Protein AF-A0A951IKP2-F1 (afdb_monomer_lite)

Radius of gyration: 21.14 Å; chains: 1; bounding box: 31×71×37 Å

Structure (mmCIF, N/CA/C/O backbone):
data_AF-A0A951IKP2-F1
#
_entry.id   AF-A0A951IKP2-F1
#
loop_
_atom_site.group_PDB
_atom_site.id
_atom_site.type_symbol
_atom_site.label_atom_id
_atom_site.label_alt_id
_atom_site.label_comp_id
_atom_site.label_asym_id
_atom_site.label_entity_id
_atom_site.label_seq_id
_atom_site.pdbx_PDB_ins_code
_atom_site.Cartn_x
_atom_site.Cartn_y
_atom_site.Cartn_z
_atom_site.occupancy
_atom_site.B_iso_or_equiv
_atom_site.auth_seq_id
_atom_site.auth_comp_id
_atom_site.auth_asym_id
_atom_site.auth_atom_id
_atom_site.pdbx_PDB_model_num
ATOM 1 N N . MET A 1 1 ? 14.558 -21.966 4.554 1.00 49.84 1 MET A N 1
ATOM 2 C CA . MET A 1 1 ? 13.953 -20.619 4.402 1.00 49.84 1 MET A CA 1
ATOM 3 C C . MET A 1 1 ? 13.016 -20.463 3.189 1.00 49.84 1 MET A C 1
ATOM 5 O O . MET A 1 1 ? 12.334 -19.456 3.159 1.00 49.84 1 MET A O 1
ATOM 9 N N . ARG A 1 2 ? 12.905 -21.417 2.239 1.00 56.34 2 ARG A N 1
ATOM 10 C CA . ARG A 1 2 ? 12.098 -21.257 0.999 1.00 56.34 2 ARG A CA 1
ATOM 11 C C . ARG A 1 2 ? 10.581 -21.480 1.140 1.00 56.34 2 ARG A C 1
ATOM 13 O O . ARG A 1 2 ? 9.827 -21.021 0.296 1.00 56.34 2 ARG A O 1
ATOM 20 N N . GLU A 1 3 ? 10.129 -22.159 2.190 1.00 61.03 3 GLU A N 1
ATOM 21 C CA . GLU A 1 3 ? 8.713 -22.540 2.346 1.00 61.03 3 GLU A CA 1
ATOM 22 C C . GLU A 1 3 ? 7.814 -21.371 2.787 1.00 61.03 3 GLU A C 1
ATOM 24 O O . GLU A 1 3 ? 6.691 -21.230 2.309 1.00 61.03 3 GLU A O 1
ATOM 29 N N . LYS A 1 4 ? 8.340 -20.463 3.624 1.00 68.25 4 LYS A N 1
ATOM 30 C CA . LYS A 1 4 ? 7.606 -19.264 4.068 1.00 68.25 4 LYS A CA 1
ATOM 31 C C . LYS A 1 4 ? 7.282 -18.312 2.918 1.00 68.25 4 LYS A C 1
ATOM 33 O O . LYS A 1 4 ? 6.189 -17.759 2.888 1.00 68.25 4 LYS A O 1
ATOM 38 N N . ASP A 1 5 ? 8.207 -18.151 1.975 1.00 72.12 5 ASP A N 1
ATOM 39 C CA . ASP A 1 5 ? 8.013 -17.244 0.843 1.00 72.12 5 ASP A CA 1
ATOM 40 C C . ASP A 1 5 ? 6.942 -17.783 -0.124 1.00 72.12 5 ASP A C 1
ATOM 42 O O . ASP A 1 5 ? 6.138 -17.010 -0.637 1.00 72.12 5 ASP A O 1
ATOM 46 N N . GLY A 1 6 ? 6.863 -19.107 -0.314 1.00 78.12 6 GLY A N 1
ATOM 47 C CA . GLY A 1 6 ? 5.829 -19.740 -1.144 1.00 78.12 6 GLY A CA 1
ATOM 48 C C . GLY A 1 6 ? 4.412 -19.598 -0.575 1.00 78.12 6 GLY A C 1
ATOM 49 O O . GLY A 1 6 ? 3.471 -19.317 -1.325 1.00 78.12 6 GLY A O 1
ATOM 50 N N . ASN A 1 7 ? 4.257 -19.723 0.749 1.00 89.12 7 ASN A N 1
ATOM 51 C CA . ASN A 1 7 ? 2.967 -19.471 1.396 1.00 89.12 7 ASN A CA 1
ATOM 52 C C . ASN A 1 7 ? 2.569 -17.989 1.283 1.00 89.12 7 ASN A C 1
ATOM 54 O O . ASN A 1 7 ? 1.460 -17.668 0.865 1.00 89.12 7 ASN A O 1
ATOM 58 N N . LEU A 1 8 ? 3.517 -17.079 1.527 1.00 92.06 8 LEU A N 1
ATOM 59 C CA . LEU A 1 8 ? 3.273 -15.638 1.450 1.00 92.06 8 LEU A CA 1
ATOM 60 C C . LEU A 1 8 ? 2.841 -15.173 0.049 1.00 92.06 8 LEU A C 1
ATOM 62 O O . LEU A 1 8 ? 1.943 -14.344 -0.088 1.00 92.06 8 LEU A O 1
ATOM 66 N N . VAL A 1 9 ? 3.452 -15.720 -1.007 1.00 94.06 9 VAL A N 1
ATOM 67 C CA . VAL A 1 9 ? 3.049 -15.463 -2.402 1.00 94.06 9 VAL A CA 1
ATOM 68 C C . VAL A 1 9 ? 1.593 -15.874 -2.635 1.00 94.06 9 VAL A C 1
ATOM 70 O O . VAL A 1 9 ? 0.837 -15.147 -3.281 1.00 94.06 9 VAL A O 1
ATOM 73 N N . SER A 1 10 ? 1.194 -17.030 -2.105 1.00 94.19 10 SER A N 1
ATOM 74 C CA . SER A 1 10 ? -0.163 -17.559 -2.258 1.00 94.19 10 SER A CA 1
ATOM 75 C C . SER A 1 10 ? -1.187 -16.700 -1.512 1.00 94.19 10 SER A C 1
ATOM 77 O O . SER A 1 10 ? -2.224 -16.354 -2.078 1.00 94.19 10 SER A O 1
ATOM 79 N N . GLU A 1 11 ? -0.862 -16.276 -0.289 1.00 95.88 11 GLU A N 1
ATOM 80 C CA . GLU A 1 11 ? -1.695 -15.385 0.528 1.00 95.88 11 GLU A CA 1
ATOM 81 C C . GLU A 1 11 ? -1.867 -13.999 -0.116 1.00 95.88 11 GLU A C 1
ATOM 83 O O . GLU A 1 11 ? -2.978 -13.473 -0.165 1.00 95.88 11 GLU A O 1
ATOM 88 N N . LEU A 1 12 ? -0.803 -13.423 -0.688 1.00 95.81 12 LEU A N 1
ATOM 89 C CA . LEU A 1 12 ? -0.873 -12.148 -1.414 1.00 95.81 12 LEU A CA 1
ATOM 90 C C . LEU A 1 12 ? -1.775 -12.225 -2.651 1.00 95.81 12 LEU A C 1
ATOM 92 O O . LEU A 1 12 ? -2.543 -11.300 -2.924 1.00 95.81 12 LEU A O 1
ATOM 96 N N . ARG A 1 13 ? -1.699 -13.331 -3.395 1.00 96.19 13 ARG A N 1
ATOM 97 C CA . ARG A 1 13 ? -2.550 -13.566 -4.568 1.00 96.19 13 ARG A CA 1
ATOM 98 C C . ARG A 1 13 ? -4.007 -13.784 -4.179 1.00 96.19 13 ARG A C 1
ATOM 100 O O . ARG A 1 13 ? -4.890 -13.278 -4.863 1.00 96.19 13 ARG A O 1
ATOM 107 N N . ALA A 1 14 ? -4.266 -14.509 -3.091 1.00 96.56 14 ALA A N 1
ATOM 108 C CA . ALA A 1 14 ? -5.614 -14.654 -2.545 1.00 96.56 14 ALA A CA 1
ATOM 109 C C . ALA A 1 14 ? -6.184 -13.286 -2.145 1.00 96.56 14 ALA A C 1
ATOM 111 O O . ALA A 1 14 ? -7.228 -12.891 -2.652 1.00 96.56 14 ALA A O 1
ATOM 112 N N . LEU 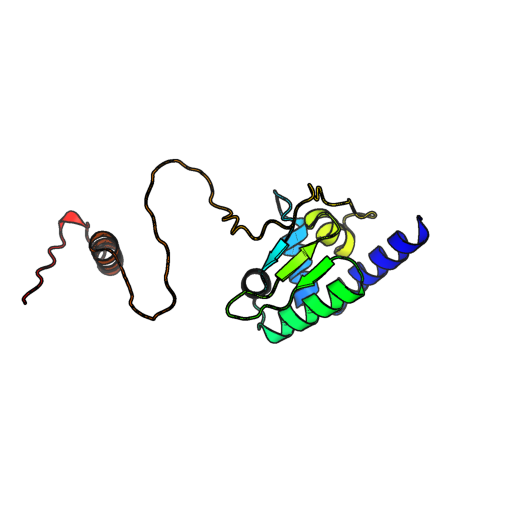A 1 15 ? -5.420 -12.498 -1.383 1.00 96.44 15 LEU A N 1
ATOM 113 C CA . LEU A 1 15 ? -5.822 -11.156 -0.970 1.00 96.44 15 LEU A CA 1
ATOM 114 C C . LEU A 1 15 ? -6.123 -10.235 -2.164 1.00 96.44 15 LEU A C 1
ATOM 116 O O . LEU A 1 15 ? -7.084 -9.476 -2.123 1.00 96.44 15 LEU A O 1
ATOM 120 N N . SER A 1 16 ? -5.348 -10.322 -3.250 1.00 96.19 16 SER A N 1
ATOM 121 C CA . SER A 1 16 ? -5.619 -9.549 -4.469 1.00 96.19 16 SER A CA 1
ATOM 122 C C . SER A 1 16 ? -6.903 -9.960 -5.200 1.00 96.19 16 SER A C 1
ATOM 124 O O . SER A 1 16 ? -7.389 -9.181 -6.020 1.00 96.19 16 SER A O 1
ATOM 126 N N . ARG A 1 17 ? -7.409 -11.180 -4.997 1.00 96.38 17 ARG A N 1
ATOM 127 C CA . ARG A 1 17 ? -8.666 -11.649 -5.602 1.00 96.38 17 ARG A CA 1
ATOM 128 C C . ARG A 1 17 ? -9.870 -11.315 -4.730 1.00 96.38 17 ARG A C 1
ATOM 130 O O . ARG A 1 17 ? -10.913 -10.970 -5.271 1.00 96.38 17 ARG A O 1
ATOM 137 N N . ASP A 1 18 ? -9.696 -11.398 -3.415 1.00 96.12 18 ASP A N 1
ATOM 138 C CA . ASP A 1 18 ? -10.796 -11.321 -2.453 1.00 96.12 18 ASP A CA 1
ATOM 139 C C . ASP A 1 18 ? -11.063 -9.886 -1.956 1.00 96.12 18 ASP A C 1
ATOM 141 O O . ASP A 1 18 ? -12.150 -9.600 -1.454 1.00 96.12 18 ASP A O 1
ATOM 145 N N . ASP A 1 19 ? -10.096 -8.969 -2.095 1.00 96.38 19 ASP A N 1
ATOM 146 C CA . ASP A 1 19 ? -10.201 -7.576 -1.645 1.00 96.38 19 ASP A CA 1
ATOM 147 C C . ASP A 1 19 ? -9.846 -6.587 -2.773 1.00 96.38 19 ASP A C 1
ATOM 149 O O . ASP A 1 19 ? -8.702 -6.482 -3.229 1.00 96.38 19 ASP A O 1
ATOM 153 N N . ASP A 1 20 ? -10.839 -5.805 -3.208 1.00 95.50 20 ASP A N 1
ATOM 154 C CA . ASP A 1 20 ? -10.683 -4.803 -4.267 1.00 95.50 20 ASP A CA 1
ATOM 155 C C . ASP A 1 20 ? -9.734 -3.655 -3.901 1.00 95.50 20 ASP A C 1
ATOM 157 O O . ASP A 1 20 ? -9.068 -3.097 -4.781 1.00 95.50 20 ASP A O 1
ATOM 161 N N . VAL A 1 21 ? -9.658 -3.278 -2.622 1.00 96.62 21 VAL A N 1
ATOM 162 C CA . VAL A 1 21 ? -8.728 -2.246 -2.143 1.00 96.62 21 VAL A CA 1
ATOM 163 C C . VAL A 1 21 ? -7.307 -2.791 -2.205 1.00 96.62 21 VAL A C 1
ATOM 165 O O . VAL A 1 21 ? -6.399 -2.089 -2.655 1.00 96.62 21 VAL A O 1
ATOM 168 N N . ALA A 1 22 ? -7.110 -4.051 -1.811 1.00 96.88 22 ALA A N 1
ATOM 169 C CA . ALA A 1 22 ? -5.821 -4.718 -1.924 1.00 96.88 22 ALA A CA 1
ATOM 170 C C . ALA A 1 22 ? -5.376 -4.823 -3.385 1.00 96.88 22 ALA A C 1
ATOM 172 O O . ALA A 1 22 ? -4.263 -4.412 -3.716 1.00 96.88 22 ALA A O 1
ATOM 173 N N . ARG A 1 23 ? -6.265 -5.275 -4.275 1.00 97.31 23 ARG A N 1
ATOM 174 C CA . ARG A 1 23 ? -6.005 -5.356 -5.717 1.00 97.31 23 ARG A CA 1
ATOM 175 C C . ARG A 1 23 ? -5.558 -4.016 -6.300 1.00 97.31 23 ARG A C 1
ATOM 177 O O . ARG A 1 23 ? -4.550 -3.955 -7.000 1.00 97.31 23 ARG A O 1
ATOM 184 N N . GLN A 1 24 ? -6.269 -2.932 -5.986 1.00 97.50 24 GLN A N 1
ATOM 185 C CA . GLN A 1 24 ? -5.916 -1.583 -6.446 1.00 97.50 24 GLN A CA 1
ATOM 186 C C . GLN A 1 24 ? -4.572 -1.110 -5.888 1.00 97.50 24 GLN A C 1
ATOM 188 O O . GLN A 1 24 ? -3.769 -0.529 -6.622 1.00 97.50 24 GLN A O 1
ATOM 193 N N . LEU A 1 25 ? -4.299 -1.384 -4.610 1.00 96.75 25 LEU A N 1
ATOM 194 C CA . LEU A 1 25 ? -3.010 -1.073 -4.005 1.00 96.75 25 LEU A CA 1
ATOM 195 C C . LEU A 1 25 ? -1.876 -1.819 -4.717 1.00 96.75 25 LEU A C 1
ATOM 197 O O . LEU A 1 25 ? -0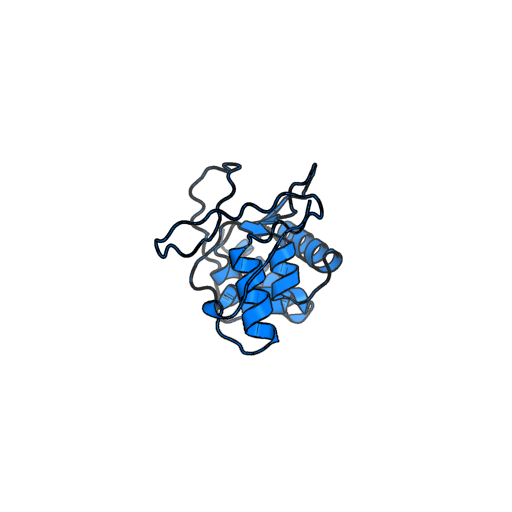.837 -1.218 -4.988 1.00 96.75 25 LEU A O 1
ATOM 201 N N . PHE A 1 26 ? -2.067 -3.102 -5.028 1.00 97.25 26 PHE A N 1
ATOM 202 C CA . PHE A 1 26 ? -1.072 -3.926 -5.711 1.00 97.25 26 PHE A CA 1
ATOM 203 C C . PHE A 1 26 ? -0.852 -3.501 -7.161 1.00 97.25 26 PHE A C 1
ATOM 205 O O . PHE A 1 26 ? 0.297 -3.435 -7.592 1.00 97.25 26 PHE A O 1
ATOM 212 N N . GLU A 1 27 ? -1.909 -3.125 -7.883 1.00 96.81 27 GLU A N 1
ATOM 213 C CA . GLU A 1 27 ? -1.805 -2.555 -9.232 1.00 96.81 27 GLU A CA 1
ATOM 214 C C . GLU A 1 27 ? -1.008 -1.251 -9.219 1.00 96.81 27 GLU A C 1
ATOM 216 O O . GLU A 1 27 ? -0.055 -1.074 -9.981 1.00 96.81 27 GLU A O 1
ATOM 221 N N . TRP A 1 28 ? -1.329 -0.350 -8.290 1.00 95.88 28 TRP A N 1
ATOM 222 C CA . TRP A 1 28 ? -0.559 0.873 -8.109 1.00 95.88 28 TRP A CA 1
ATOM 223 C C . TRP A 1 28 ? 0.904 0.579 -7.748 1.00 95.88 28 TRP A C 1
ATOM 225 O O . TRP A 1 28 ? 1.811 1.201 -8.301 1.00 95.88 28 TRP A O 1
ATOM 235 N N . ALA A 1 29 ? 1.146 -0.370 -6.843 1.00 95.19 29 ALA A N 1
ATOM 236 C CA . ALA A 1 29 ? 2.479 -0.731 -6.378 1.00 95.19 29 ALA A CA 1
ATOM 237 C C . ALA A 1 29 ? 3.345 -1.346 -7.490 1.00 95.19 29 ALA A C 1
ATOM 239 O O . ALA A 1 29 ? 4.501 -0.953 -7.643 1.00 95.19 29 ALA A O 1
ATOM 240 N N . ALA A 1 30 ? 2.786 -2.252 -8.298 1.00 95.56 30 ALA A N 1
ATOM 241 C CA . ALA A 1 30 ? 3.490 -2.947 -9.377 1.00 95.56 30 ALA A CA 1
ATOM 242 C C . ALA A 1 30 ? 4.027 -1.993 -10.455 1.00 95.56 30 ALA A C 1
ATOM 244 O O . ALA A 1 30 ? 5.076 -2.251 -11.049 1.00 95.56 30 ALA A O 1
ATOM 245 N N . ASN A 1 31 ? 3.324 -0.880 -10.675 1.00 92.94 31 ASN A N 1
ATOM 246 C CA . ASN A 1 31 ? 3.656 0.119 -11.689 1.00 92.94 31 ASN A CA 1
ATOM 247 C C . AS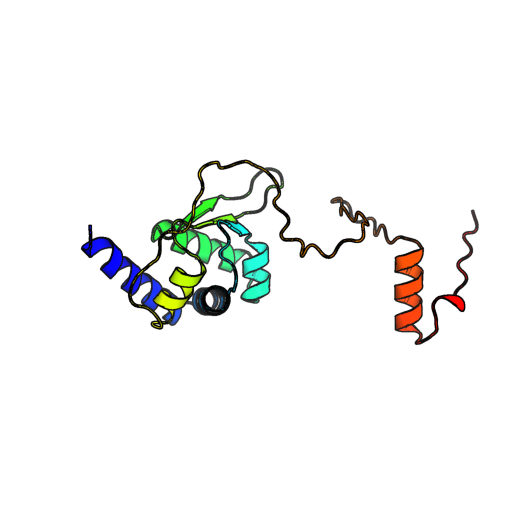N A 1 31 ? 4.588 1.230 -11.168 1.00 92.94 31 ASN A C 1
ATOM 249 O O . ASN A 1 31 ? 4.885 2.182 -11.888 1.00 92.94 31 ASN A O 1
ATOM 253 N N . ARG A 1 32 ? 5.071 1.140 -9.922 1.00 88.56 32 ARG A N 1
ATOM 254 C CA . ARG A 1 32 ? 5.990 2.142 -9.370 1.00 88.56 32 ARG A CA 1
ATOM 255 C C . ARG A 1 32 ? 7.362 2.077 -10.039 1.00 88.56 32 ARG A C 1
ATOM 257 O O . ARG A 1 32 ? 7.974 1.015 -10.168 1.00 88.56 32 ARG A O 1
ATOM 264 N N . GLU A 1 33 ? 7.890 3.251 -10.368 1.00 83.19 33 GLU A N 1
ATOM 265 C CA . GLU A 1 33 ? 9.280 3.407 -10.801 1.00 83.19 33 GLU A CA 1
ATOM 266 C C . GLU A 1 33 ? 10.251 3.281 -9.616 1.00 83.19 33 GLU A C 1
ATOM 268 O O . GLU A 1 33 ? 11.287 2.630 -9.720 1.00 83.19 33 GLU A O 1
ATOM 273 N N . ARG A 1 34 ? 9.883 3.856 -8.460 1.00 82.25 34 ARG A N 1
ATOM 274 C CA . ARG A 1 34 ? 10.704 3.875 -7.241 1.00 82.25 34 ARG A CA 1
ATOM 275 C C . ARG A 1 34 ? 10.031 3.163 -6.079 1.00 82.25 34 ARG A C 1
ATOM 277 O O . ARG A 1 34 ? 8.864 3.425 -5.758 1.00 82.25 34 ARG A O 1
ATOM 284 N N . ASP A 1 35 ? 10.804 2.343 -5.380 1.00 84.31 35 ASP A N 1
ATOM 285 C CA . ASP A 1 35 ? 10.367 1.707 -4.143 1.00 84.31 35 ASP A CA 1
ATOM 286 C C . ASP A 1 35 ? 10.405 2.676 -2.964 1.00 84.31 35 ASP A C 1
ATOM 288 O O . ASP A 1 35 ? 11.414 3.322 -2.687 1.00 84.31 35 ASP A O 1
ATOM 292 N N . GLY A 1 36 ? 9.281 2.759 -2.254 1.00 84.56 36 GLY A N 1
ATOM 293 C CA . GLY A 1 36 ? 9.187 3.483 -0.993 1.00 84.56 36 GLY A CA 1
ATOM 294 C C . GLY A 1 36 ? 9.297 2.516 0.178 1.00 84.56 36 GLY A C 1
ATOM 295 O O . GLY A 1 36 ? 8.593 1.512 0.210 1.00 84.56 36 GLY A O 1
ATOM 296 N N . ALA A 1 37 ? 10.118 2.842 1.178 1.00 89.38 37 ALA A N 1
ATOM 297 C CA . ALA A 1 37 ? 10.237 2.035 2.398 1.00 89.38 37 ALA A CA 1
ATOM 298 C C . ALA A 1 37 ? 8.985 2.106 3.295 1.00 89.38 37 ALA A C 1
ATOM 300 O O . ALA A 1 37 ? 8.767 1.245 4.144 1.00 89.38 37 ALA A O 1
ATOM 301 N N . LYS A 1 38 ? 8.155 3.141 3.124 1.00 93.50 38 LYS A N 1
ATOM 302 C CA . LYS A 1 38 ? 6.924 3.355 3.891 1.00 93.50 38 LYS A CA 1
ATOM 303 C C . LYS A 1 38 ? 5.796 3.859 2.997 1.00 93.50 38 LYS A C 1
ATOM 305 O O . LYS A 1 38 ? 6.036 4.511 1.982 1.00 93.50 38 LYS A O 1
ATOM 310 N N . THR A 1 39 ? 4.553 3.601 3.382 1.00 94.25 39 THR A N 1
ATOM 311 C CA . THR A 1 39 ? 3.365 4.161 2.726 1.00 94.25 39 THR 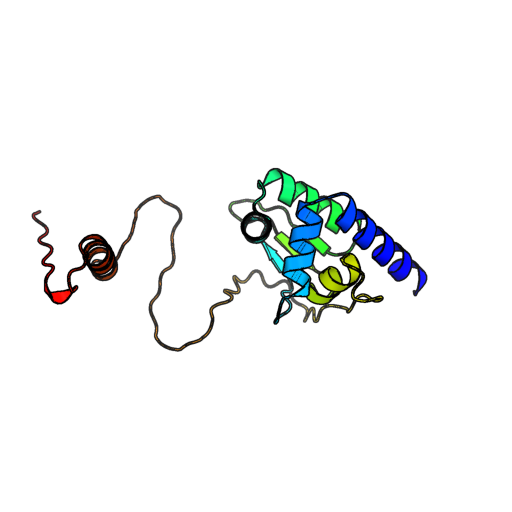A CA 1
ATOM 312 C C . THR A 1 39 ? 2.381 4.659 3.770 1.00 94.25 39 THR A C 1
ATOM 314 O O . THR A 1 39 ? 2.045 3.962 4.724 1.00 94.25 39 THR A O 1
ATOM 317 N N . LEU A 1 40 ? 1.950 5.907 3.606 1.00 95.19 40 LEU A N 1
ATOM 318 C CA . LEU A 1 40 ? 1.022 6.569 4.516 1.00 95.19 40 LEU A CA 1
ATOM 319 C C . LEU A 1 40 ? -0.417 6.211 4.153 1.00 95.19 40 LEU A C 1
ATOM 321 O O . LEU A 1 40 ? -0.748 6.067 2.977 1.00 95.19 40 LEU A O 1
ATOM 325 N N . ILE A 1 41 ? -1.284 6.125 5.158 1.00 94.56 41 ILE A N 1
ATOM 326 C CA . ILE A 1 41 ? -2.655 5.652 4.961 1.00 94.56 41 ILE A CA 1
ATOM 327 C C . ILE A 1 41 ? -3.462 6.518 3.988 1.00 94.56 41 ILE A C 1
ATOM 329 O O . ILE A 1 41 ? -4.176 5.995 3.144 1.00 94.56 41 ILE A O 1
ATOM 333 N N . TYR A 1 42 ? -3.287 7.842 4.025 1.00 93.38 42 TYR A N 1
ATOM 334 C CA . TYR A 1 42 ? -3.987 8.747 3.107 1.00 93.38 42 TYR A CA 1
ATOM 335 C C . TYR A 1 42 ? -3.581 8.520 1.6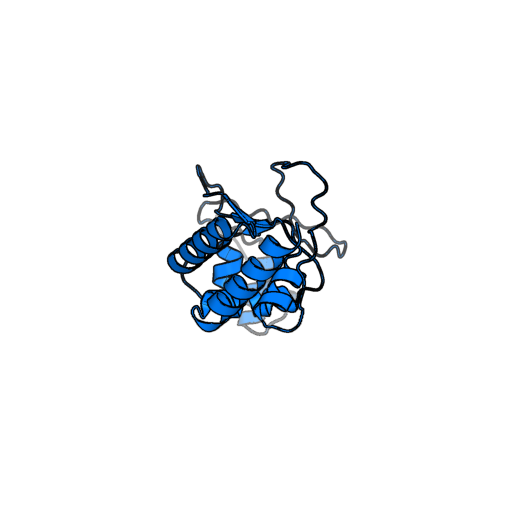48 1.00 93.38 42 TYR A C 1
ATOM 337 O O . TYR A 1 42 ? -4.388 8.741 0.750 1.00 93.38 42 TYR A O 1
ATOM 345 N N . LYS A 1 43 ? -2.341 8.070 1.401 1.00 94.06 43 LYS A N 1
ATOM 346 C CA . LYS A 1 43 ? -1.889 7.743 0.049 1.00 94.06 43 LYS A CA 1
ATOM 347 C C . LYS A 1 43 ? -2.658 6.533 -0.464 1.00 94.06 43 LYS A C 1
ATOM 349 O O . LYS A 1 43 ? -3.088 6.567 -1.607 1.00 94.06 43 LYS A O 1
ATOM 354 N N . VAL A 1 44 ? -2.884 5.530 0.389 1.00 94.44 44 VAL A N 1
ATOM 355 C CA . VAL A 1 44 ? -3.710 4.356 0.068 1.00 94.44 44 VAL A CA 1
ATOM 356 C C . VAL A 1 44 ? -5.150 4.761 -0.209 1.00 94.44 44 VAL A C 1
ATOM 358 O O . VAL A 1 44 ? -5.676 4.376 -1.247 1.00 94.44 44 VAL A O 1
ATOM 361 N N . CYS A 1 45 ? -5.751 5.600 0.640 1.00 94.81 45 CYS A N 1
ATOM 362 C CA . CYS A 1 45 ? -7.099 6.117 0.396 1.00 94.81 45 CYS A CA 1
ATOM 363 C C . CYS A 1 45 ? -7.198 6.829 -0.960 1.00 94.81 45 CYS A C 1
ATOM 365 O O . CYS A 1 45 ? -8.151 6.616 -1.700 1.00 94.81 45 CYS A O 1
ATOM 367 N N . ALA A 1 46 ? -6.196 7.646 -1.304 1.00 94.06 46 ALA A N 1
ATOM 368 C CA . ALA A 1 46 ? -6.166 8.374 -2.567 1.00 94.06 46 ALA A CA 1
ATOM 369 C C . ALA A 1 46 ? -5.998 7.446 -3.781 1.00 94.06 46 ALA A C 1
ATOM 371 O O . ALA A 1 46 ? -6.702 7.618 -4.773 1.00 94.06 46 ALA A O 1
ATOM 372 N N . VAL A 1 47 ? -5.087 6.465 -3.720 1.00 94.31 47 VAL A N 1
ATOM 373 C CA . VAL A 1 47 ? -4.813 5.582 -4.869 1.00 94.31 47 VAL A CA 1
ATOM 374 C C . VAL A 1 47 ? -5.880 4.506 -5.064 1.00 94.31 47 VAL A C 1
ATOM 376 O O . VAL A 1 47 ? -6.202 4.192 -6.202 1.00 94.31 47 VAL A O 1
ATOM 379 N N . CYS A 1 48 ? -6.465 3.994 -3.979 1.00 94.31 48 CYS A N 1
ATOM 380 C CA . CYS A 1 48 ? -7.482 2.936 -4.017 1.00 94.31 48 CYS A CA 1
ATOM 381 C C . CYS A 1 48 ? -8.913 3.485 -3.938 1.00 94.31 48 CYS A C 1
ATOM 383 O O . CYS A 1 48 ? -9.859 2.713 -3.813 1.00 94.31 48 CYS A O 1
ATOM 385 N N . ARG A 1 49 ? -9.069 4.820 -3.912 1.00 93.62 49 ARG A N 1
ATOM 386 C CA . ARG A 1 49 ? -10.356 5.528 -3.792 1.00 93.62 49 ARG A CA 1
ATOM 387 C C . ARG A 1 49 ? -11.250 4.959 -2.679 1.00 93.62 49 ARG A C 1
ATOM 389 O O . ARG A 1 49 ? -12.455 4.810 -2.855 1.00 93.62 49 ARG A O 1
ATOM 396 N N . CYS A 1 50 ? -10.649 4.633 -1.536 1.00 93.81 50 CYS A N 1
ATOM 397 C CA . CYS A 1 50 ? -11.316 3.964 -0.422 1.00 93.81 50 CYS A CA 1
ATOM 398 C C . CYS A 1 50 ? -11.373 4.841 0.834 1.00 93.81 50 CYS A C 1
ATOM 400 O O . CYS A 1 50 ? -10.670 5.850 0.964 1.00 93.81 50 CYS A O 1
ATOM 402 N N . GLN A 1 51 ? -12.213 4.443 1.791 1.00 94.94 51 GLN A N 1
ATOM 403 C CA . GLN A 1 51 ? -12.277 5.114 3.082 1.00 94.94 51 GLN A CA 1
ATOM 404 C C . GLN A 1 51 ? -11.095 4.715 3.968 1.00 94.94 51 GLN A C 1
ATOM 406 O O . GLN A 1 51 ? -10.538 3.620 3.872 1.00 94.94 51 GLN A O 1
ATOM 411 N N . LYS A 1 52 ? -10.754 5.593 4.919 1.00 92.38 52 LYS A N 1
ATOM 412 C CA . LYS A 1 52 ? -9.686 5.343 5.899 1.00 92.38 52 LYS A CA 1
ATOM 413 C C . LYS A 1 52 ? -9.866 4.005 6.623 1.00 92.38 52 LYS A C 1
ATOM 415 O O . LYS A 1 52 ? -8.886 3.299 6.824 1.00 92.38 52 LYS A O 1
ATOM 420 N N . ARG A 1 53 ? -11.103 3.641 6.983 1.00 94.19 53 ARG A N 1
ATOM 421 C CA . ARG A 1 53 ? -11.414 2.380 7.675 1.00 94.19 53 ARG A CA 1
ATOM 422 C C . ARG A 1 53 ? -10.967 1.156 6.873 1.00 94.19 53 ARG A C 1
ATOM 424 O O . ARG A 1 53 ? -10.437 0.219 7.464 1.00 94.19 53 ARG A O 1
ATOM 431 N N . ASP A 1 54 ? -11.150 1.168 5.558 1.00 95.00 54 ASP A N 1
ATOM 432 C CA . ASP A 1 54 ? -10.793 0.041 4.693 1.00 95.00 54 ASP A CA 1
ATOM 433 C C . ASP A 1 54 ? -9.281 -0.025 4.480 1.00 95.00 54 ASP A C 1
ATOM 435 O O . ASP A 1 54 ? -8.682 -1.090 4.613 1.00 95.00 54 ASP A O 1
ATOM 439 N N . ALA A 1 55 ? -8.629 1.128 4.312 1.00 94.62 55 ALA A N 1
ATOM 440 C CA . ALA A 1 55 ? -7.170 1.198 4.299 1.00 94.62 55 ALA A CA 1
ATOM 441 C C . ALA A 1 55 ? -6.542 0.718 5.629 1.00 94.62 55 ALA A C 1
ATOM 443 O O . ALA A 1 55 ? -5.515 0.040 5.618 1.00 94.62 55 ALA A O 1
ATOM 444 N N . GLU A 1 56 ? -7.155 1.017 6.784 1.00 94.81 56 GLU A N 1
ATOM 445 C CA . GLU A 1 56 ? -6.696 0.524 8.093 1.00 94.81 56 GLU A CA 1
ATOM 446 C C . GLU A 1 56 ? -6.855 -0.992 8.227 1.00 94.81 56 GLU A C 1
ATOM 448 O O . GLU A 1 56 ? -5.972 -1.649 8.784 1.00 94.81 56 GLU A O 1
ATOM 453 N N . LYS A 1 57 ? -7.964 -1.557 7.730 1.00 96.12 57 LYS A N 1
ATOM 454 C CA . LYS A 1 57 ? -8.157 -3.013 7.674 1.00 96.12 57 LYS A CA 1
ATOM 455 C C . LYS A 1 57 ? -7.075 -3.657 6.814 1.00 96.12 57 LYS A C 1
ATOM 457 O O . LYS A 1 57 ? -6.393 -4.558 7.297 1.00 96.12 57 LYS A O 1
ATOM 462 N N . LEU A 1 58 ? -6.844 -3.132 5.611 1.00 96.44 58 LEU A N 1
ATOM 463 C CA . LEU A 1 58 ? -5.813 -3.632 4.707 1.00 96.44 58 LEU A CA 1
ATOM 464 C C . LEU A 1 58 ? -4.416 -3.567 5.343 1.00 96.44 58 LEU A C 1
ATOM 466 O O . LEU A 1 58 ? -3.669 -4.540 5.299 1.00 96.44 58 LEU A O 1
ATOM 470 N N . PHE A 1 59 ? -4.066 -2.469 6.018 1.00 95.88 59 PHE A N 1
ATOM 471 C CA . PHE A 1 59 ? -2.793 -2.359 6.742 1.00 95.88 59 PHE A CA 1
ATOM 472 C C . PHE A 1 59 ? -2.630 -3.402 7.848 1.00 95.88 59 PHE A C 1
ATOM 474 O O . PHE A 1 59 ? -1.526 -3.911 8.041 1.00 95.88 59 PHE A O 1
ATOM 481 N N . LYS A 1 60 ? -3.701 -3.733 8.575 1.00 95.25 60 LYS A N 1
ATOM 482 C CA . LYS A 1 60 ? -3.666 -4.793 9.592 1.00 95.25 60 LYS A CA 1
ATOM 483 C C . LYS A 1 60 ? -3.456 -6.166 8.961 1.00 95.25 60 LYS A C 1
ATOM 485 O O . LYS A 1 60 ? -2.610 -6.905 9.454 1.00 95.25 60 LYS A O 1
ATOM 490 N N . VAL A 1 61 ? -4.154 -6.469 7.867 1.00 96.50 61 VAL A N 1
ATOM 491 C CA . VAL A 1 61 ? -3.988 -7.734 7.133 1.00 96.50 61 VAL A CA 1
ATOM 492 C C . VAL A 1 61 ? -2.554 -7.859 6.617 1.00 96.50 61 VAL A C 1
ATOM 494 O O . VAL A 1 61 ? -1.860 -8.813 6.947 1.00 96.50 61 VAL A O 1
ATOM 497 N N . LEU A 1 62 ? -2.042 -6.847 5.914 1.00 95.19 62 LEU A N 1
ATOM 498 C CA . LEU A 1 62 ? -0.665 -6.842 5.403 1.00 95.19 62 LEU A CA 1
ATOM 499 C C . LEU A 1 62 ? 0.392 -6.947 6.513 1.00 95.19 62 LEU A C 1
ATOM 501 O O . LEU A 1 62 ? 1.476 -7.492 6.294 1.00 95.19 62 LEU A O 1
ATOM 505 N N . HIS A 1 63 ? 0.084 -6.432 7.705 1.00 94.69 63 HIS A N 1
ATOM 506 C CA . HIS A 1 63 ? 0.934 -6.601 8.874 1.00 94.69 63 HIS A CA 1
ATOM 507 C C . HIS A 1 63 ? 0.943 -8.040 9.394 1.00 94.69 63 HIS A C 1
ATOM 509 O O . HIS A 1 63 ? 2.014 -8.567 9.690 1.00 94.69 63 HIS A O 1
ATOM 515 N N . GLN A 1 64 ? -0.227 -8.673 9.475 1.00 94.69 64 GLN A N 1
ATOM 516 C CA . GLN A 1 64 ? -0.373 -10.068 9.897 1.00 94.69 64 GLN A CA 1
ATOM 517 C C . GLN A 1 64 ? 0.311 -11.033 8.925 1.00 94.69 64 GLN A C 1
ATOM 519 O O . GLN A 1 64 ? 0.967 -11.968 9.373 1.00 94.69 64 GLN A O 1
ATOM 524 N N . LEU A 1 65 ? 0.255 -10.746 7.621 1.00 93.12 65 LEU A N 1
ATOM 525 C CA . LEU A 1 65 ? 0.980 -11.490 6.584 1.00 93.12 65 LEU A CA 1
ATOM 526 C C . LEU A 1 65 ? 2.511 -11.298 6.655 1.00 93.12 65 LEU A C 1
ATOM 528 O O . LEU A 1 65 ? 3.261 -11.959 5.947 1.00 93.12 65 LEU A O 1
ATOM 532 N N . GLY A 1 66 ? 3.019 -10.369 7.474 1.00 92.00 66 GLY A N 1
ATOM 533 C CA . GLY A 1 66 ? 4.460 -10.125 7.612 1.00 92.00 66 GLY A CA 1
ATOM 534 C C . GLY A 1 66 ? 5.100 -9.368 6.440 1.00 92.00 66 GLY A C 1
ATOM 535 O O . GLY A 1 66 ? 6.322 -9.210 6.398 1.00 92.00 66 GLY A O 1
ATOM 536 N N . VAL A 1 67 ? 4.296 -8.838 5.514 1.00 92.12 67 VAL A N 1
ATOM 537 C CA . VAL A 1 67 ? 4.753 -8.069 4.340 1.00 92.12 67 VAL A CA 1
ATOM 538 C C . VAL A 1 67 ? 5.243 -6.671 4.744 1.00 92.12 67 VAL A C 1
ATOM 540 O O . VAL A 1 67 ? 6.108 -6.071 4.097 1.00 92.12 67 VAL A O 1
ATOM 543 N N . GLY A 1 68 ? 4.729 -6.161 5.863 1.00 92.44 68 GLY A N 1
ATOM 544 C CA . GLY A 1 68 ? 5.168 -4.912 6.465 1.00 92.44 68 GLY A CA 1
ATOM 545 C C . GLY A 1 68 ? 4.762 -4.769 7.930 1.00 92.44 68 GLY A C 1
ATOM 546 O O . GLY A 1 68 ? 4.107 -5.623 8.524 1.00 92.44 68 GLY A O 1
ATOM 547 N N . LYS A 1 69 ? 5.157 -3.656 8.540 1.00 94.06 69 LYS A N 1
ATOM 548 C CA . LYS A 1 69 ? 4.780 -3.280 9.902 1.00 94.06 69 LYS A CA 1
ATOM 549 C C . LYS A 1 69 ? 3.801 -2.119 9.871 1.00 94.06 69 LYS A C 1
ATOM 551 O O . LYS A 1 69 ? 4.166 -1.019 9.455 1.00 94.06 69 LYS A O 1
ATOM 556 N N . HIS A 1 70 ? 2.577 -2.348 10.341 1.00 94.69 70 HIS A N 1
ATOM 557 C CA . HIS A 1 70 ? 1.616 -1.268 10.533 1.00 94.69 70 HIS A CA 1
ATOM 558 C C . HIS A 1 70 ? 1.979 -0.459 11.785 1.00 94.69 70 HIS A C 1
ATOM 560 O O . HIS A 1 70 ? 2.111 -0.995 12.884 1.00 94.69 70 HIS A O 1
ATOM 566 N N . ILE A 1 71 ? 2.141 0.848 11.607 1.00 93.88 71 ILE A N 1
ATOM 567 C CA . ILE A 1 71 ? 2.370 1.830 12.662 1.00 93.88 71 ILE A CA 1
ATOM 568 C C . ILE A 1 71 ? 1.125 2.710 12.725 1.00 93.88 71 ILE A C 1
ATOM 570 O O . ILE A 1 71 ? 0.893 3.546 11.846 1.00 93.88 71 ILE A O 1
ATOM 574 N N . ALA A 1 72 ? 0.321 2.512 13.768 1.00 90.38 72 ALA A N 1
ATOM 575 C CA . ALA A 1 72 ? -0.831 3.357 14.035 1.00 90.38 72 ALA A CA 1
ATOM 576 C C . ALA A 1 72 ? -0.365 4.757 14.458 1.00 90.38 72 ALA A C 1
ATOM 578 O O . ALA A 1 72 ? 0.478 4.903 15.346 1.00 90.38 72 ALA A O 1
ATOM 579 N N . GLY A 1 73 ? -0.931 5.780 13.824 1.00 87.38 73 GLY A N 1
ATOM 580 C CA . GLY A 1 73 ? -0.684 7.169 14.181 1.00 87.38 73 GLY A CA 1
ATOM 581 C C . GLY A 1 73 ? -1.182 7.505 15.590 1.00 87.38 73 GLY A C 1
ATOM 582 O O . GLY A 1 73 ? -2.255 7.058 15.996 1.00 87.38 73 GLY A O 1
ATOM 583 N N . ARG A 1 74 ? -0.416 8.298 16.344 1.00 84.44 74 ARG A N 1
ATOM 584 C CA . ARG A 1 74 ? -0.805 8.873 17.645 1.00 84.44 74 ARG A CA 1
ATOM 585 C C . ARG A 1 74 ? -0.337 10.329 17.705 1.00 84.44 74 ARG A C 1
ATOM 587 O O . ARG A 1 74 ? 0.679 10.654 17.107 1.00 84.44 74 ARG A O 1
ATOM 594 N N . ARG A 1 75 ? -1.041 11.193 18.448 1.00 81.38 75 ARG A N 1
ATOM 595 C CA . ARG A 1 75 ? -0.661 12.613 18.649 1.00 81.38 75 ARG A CA 1
ATOM 596 C C . ARG A 1 75 ? -0.398 13.380 17.336 1.00 81.38 75 ARG A C 1
ATOM 598 O O . ARG A 1 75 ? 0.605 14.066 17.207 1.00 81.38 75 ARG A O 1
ATOM 605 N N . GLY A 1 76 ? -1.281 13.233 16.348 1.00 76.19 76 GLY A N 1
ATOM 606 C CA . GLY A 1 76 ? -1.156 13.917 15.051 1.00 76.19 76 GLY A CA 1
ATOM 607 C C . GLY A 1 76 ? -0.293 13.189 14.012 1.00 76.19 76 GLY A C 1
ATOM 608 O O . GLY A 1 76 ? -0.389 13.501 12.827 1.00 76.19 76 GLY A O 1
ATOM 609 N N . GLU A 1 77 ? 0.470 12.165 14.407 1.00 80.12 77 GLU A N 1
ATOM 610 C CA . GLU A 1 77 ? 1.164 11.291 13.457 1.00 80.12 77 GLU A CA 1
ATOM 611 C C . GLU A 1 77 ? 0.165 10.522 12.590 1.00 80.12 77 GLU A C 1
ATOM 613 O O . GLU A 1 77 ? -0.859 10.027 13.070 1.00 80.12 77 GLU A O 1
ATOM 618 N N . LYS A 1 78 ? 0.479 10.374 11.302 1.00 89.31 78 LYS A N 1
ATOM 619 C CA . LYS A 1 78 ? -0.369 9.648 10.352 1.00 89.31 78 LYS A CA 1
ATOM 620 C C . LYS A 1 78 ? -0.062 8.151 10.406 1.00 89.31 78 LYS A C 1
ATOM 622 O O . LYS A 1 78 ? 1.103 7.749 10.416 1.00 89.31 78 LYS A O 1
ATOM 627 N N . SER A 1 79 ? -1.104 7.318 10.375 1.00 92.88 79 SER A N 1
ATOM 628 C CA . SER A 1 79 ? -0.933 5.865 10.255 1.00 92.88 79 SER A CA 1
ATOM 629 C C . SER A 1 79 ? -0.189 5.513 8.966 1.00 92.88 79 SER A C 1
ATOM 631 O O . SER A 1 79 ? -0.405 6.122 7.911 1.00 92.88 79 SER A O 1
ATOM 633 N N . ARG A 1 80 ? 0.706 4.533 9.056 1.00 95.00 80 ARG A N 1
ATOM 634 C CA . ARG A 1 80 ? 1.619 4.147 7.975 1.00 95.00 80 ARG A CA 1
ATOM 635 C C . ARG A 1 80 ? 1.968 2.674 8.049 1.00 95.00 80 ARG A C 1
ATOM 637 O O . ARG A 1 80 ? 1.986 2.098 9.130 1.00 95.00 80 ARG A O 1
ATOM 644 N N . ILE A 1 81 ? 2.305 2.092 6.910 1.00 95.62 81 ILE A N 1
ATOM 645 C CA . ILE A 1 81 ? 2.936 0.779 6.832 1.00 95.62 81 ILE A CA 1
ATOM 646 C C . ILE A 1 81 ? 4.398 0.950 6.421 1.00 95.62 81 ILE A C 1
ATOM 648 O O . ILE A 1 81 ? 4.710 1.769 5.556 1.00 95.62 81 ILE A O 1
ATOM 652 N N . VAL A 1 82 ? 5.296 0.225 7.082 1.00 94.56 82 VAL A N 1
ATOM 653 C CA . VAL A 1 82 ? 6.719 0.130 6.725 1.00 94.56 82 VAL A CA 1
ATOM 654 C C . VAL A 1 82 ? 6.937 -1.222 6.066 1.00 94.56 82 VAL A C 1
ATOM 656 O O . VAL A 1 82 ? 6.597 -2.241 6.658 1.00 94.56 82 VAL A O 1
ATOM 659 N N . TRP A 1 83 ? 7.455 -1.238 4.846 1.00 94.00 83 TRP A N 1
ATOM 660 C CA . TRP A 1 83 ? 7.541 -2.450 4.037 1.00 94.00 83 TRP A CA 1
ATOM 661 C C . TRP A 1 83 ? 8.803 -3.250 4.357 1.00 94.00 83 TRP A C 1
ATOM 663 O O . TRP A 1 83 ? 9.889 -2.682 4.462 1.00 94.00 83 TRP A O 1
ATOM 673 N N . ASN A 1 84 ? 8.656 -4.571 4.486 1.00 91.12 84 ASN A N 1
ATOM 674 C CA . ASN A 1 84 ? 9.784 -5.496 4.656 1.00 91.12 84 ASN A CA 1
ATOM 675 C C . ASN A 1 84 ? 10.392 -5.903 3.301 1.00 91.12 84 ASN A C 1
ATOM 677 O O . ASN A 1 84 ? 11.574 -6.239 3.201 1.00 91.12 84 ASN A O 1
ATOM 681 N N . TYR A 1 85 ? 9.575 -5.842 2.252 1.00 92.06 85 TYR A N 1
ATOM 682 C CA . TYR A 1 85 ? 9.914 -6.191 0.878 1.00 92.06 85 TYR A CA 1
ATOM 683 C C . TYR A 1 85 ? 9.815 -4.955 -0.023 1.00 92.06 85 TYR A C 1
ATOM 685 O O . TYR A 1 85 ? 9.289 -3.916 0.380 1.00 92.06 85 TYR A O 1
ATOM 693 N N . SER A 1 86 ? 10.340 -5.055 -1.242 1.00 92.75 86 SER A N 1
ATOM 694 C CA . SER A 1 86 ? 10.108 -4.061 -2.290 1.00 92.75 86 SER A CA 1
ATOM 695 C C . SER A 1 86 ? 8.603 -3.939 -2.530 1.00 92.75 86 SER A C 1
ATOM 697 O O . SER A 1 86 ? 7.922 -4.934 -2.781 1.00 92.75 86 SER A O 1
ATOM 699 N N . LEU A 1 87 ? 8.081 -2.714 -2.454 1.00 93.62 87 LEU A N 1
ATOM 700 C CA . LEU A 1 87 ? 6.667 -2.441 -2.696 1.00 93.62 87 LEU A CA 1
ATOM 701 C C . LEU A 1 87 ? 6.274 -2.851 -4.120 1.00 93.62 87 LEU A C 1
ATOM 703 O O . LEU A 1 87 ? 5.223 -3.458 -4.321 1.00 93.62 87 LEU A O 1
ATOM 707 N N . LYS A 1 88 ? 7.148 -2.584 -5.093 1.00 94.75 88 LYS A N 1
ATOM 708 C CA . LYS A 1 88 ? 6.972 -3.015 -6.476 1.00 94.75 88 LYS A CA 1
ATOM 709 C C . LYS A 1 88 ? 6.882 -4.532 -6.594 1.00 94.75 88 LYS A C 1
ATOM 711 O O . LYS A 1 88 ? 5.963 -5.035 -7.238 1.00 94.75 88 LYS A O 1
ATOM 716 N N . SER A 1 89 ? 7.801 -5.253 -5.954 1.00 93.94 89 SER A N 1
ATOM 717 C CA . SER A 1 89 ? 7.805 -6.717 -5.970 1.00 93.94 89 SER A CA 1
ATOM 718 C C . SER A 1 89 ? 6.548 -7.300 -5.317 1.00 93.94 89 SER A C 1
ATOM 720 O O . SER A 1 89 ? 5.928 -8.183 -5.901 1.00 93.94 89 SER A O 1
ATOM 722 N N . ILE A 1 90 ? 6.093 -6.746 -4.184 1.00 94.81 90 ILE A N 1
ATOM 723 C CA . ILE A 1 90 ? 4.822 -7.137 -3.548 1.00 94.81 90 ILE A CA 1
ATOM 724 C C . ILE A 1 90 ? 3.663 -7.023 -4.543 1.00 94.81 90 ILE A C 1
ATOM 726 O O . ILE A 1 90 ? 2.911 -7.980 -4.717 1.00 94.81 90 ILE A O 1
ATOM 730 N N . GLY A 1 91 ? 3.543 -5.876 -5.222 1.00 95.56 91 GLY A N 1
ATOM 731 C CA . GLY A 1 91 ? 2.491 -5.658 -6.214 1.00 95.56 91 GLY A CA 1
ATOM 732 C C . GLY A 1 91 ? 2.555 -6.665 -7.363 1.00 95.56 91 GLY A C 1
ATOM 733 O O . GLY A 1 91 ? 1.552 -7.286 -7.705 1.00 95.56 91 GLY A O 1
ATOM 734 N N . ARG A 1 92 ? 3.744 -6.888 -7.934 1.00 95.56 92 ARG A N 1
ATOM 735 C CA . ARG A 1 92 ? 3.925 -7.829 -9.052 1.00 95.56 92 ARG A CA 1
ATOM 736 C C . ARG A 1 92 ? 3.629 -9.276 -8.657 1.00 95.56 92 ARG A C 1
ATOM 738 O O . ARG A 1 92 ? 2.978 -9.986 -9.420 1.00 95.56 92 ARG A O 1
ATOM 745 N N . VAL A 1 93 ? 4.053 -9.704 -7.471 1.00 96.00 93 VAL A N 1
ATOM 746 C CA . VAL A 1 93 ? 3.792 -11.052 -6.944 1.00 96.00 93 VAL A CA 1
ATOM 747 C C . VAL A 1 93 ? 2.304 -11.276 -6.683 1.00 96.00 93 VAL A C 1
ATOM 749 O O . VAL A 1 93 ? 1.763 -12.307 -7.095 1.00 96.00 93 VAL A O 1
ATOM 752 N N . ALA A 1 94 ? 1.641 -10.312 -6.037 1.00 95.94 94 ALA A N 1
ATOM 753 C CA . ALA A 1 94 ? 0.218 -10.390 -5.715 1.00 95.94 94 ALA A CA 1
ATOM 754 C C . ALA A 1 94 ? -0.657 -10.478 -6.976 1.00 95.94 94 ALA A C 1
ATOM 756 O O . ALA A 1 94 ? -1.642 -11.209 -6.995 1.00 95.94 94 ALA A O 1
ATOM 757 N N . LEU A 1 95 ? -0.246 -9.807 -8.056 1.00 96.19 95 LEU A N 1
ATOM 758 C CA . LEU A 1 95 ? -0.909 -9.857 -9.364 1.00 96.19 95 LEU A CA 1
ATOM 759 C C . LEU A 1 95 ? -0.489 -11.059 -10.226 1.00 96.19 95 LEU A C 1
ATOM 761 O O . LEU A 1 95 ? -0.913 -11.167 -11.373 1.00 96.19 95 LEU A O 1
ATOM 765 N N . GLY A 1 96 ? 0.381 -11.938 -9.720 1.00 94.00 96 GLY A N 1
ATOM 766 C CA . GLY A 1 96 ? 0.869 -13.107 -10.457 1.00 94.00 96 GLY A CA 1
ATOM 767 C C . GLY A 1 96 ? 1.850 -12.796 -11.593 1.00 94.00 96 GLY A C 1
ATOM 768 O O . GLY A 1 96 ? 2.156 -13.689 -12.376 1.00 94.00 96 GLY A O 1
ATOM 769 N N . ARG A 1 97 ? 2.363 -11.561 -11.679 1.00 93.75 97 ARG A N 1
ATOM 770 C CA . ARG A 1 97 ? 3.363 -11.147 -12.681 1.00 93.75 97 ARG A CA 1
ATOM 771 C C . ARG A 1 97 ? 4.755 -11.691 -12.358 1.00 93.75 97 ARG A C 1
ATOM 773 O O . ARG A 1 97 ? 5.511 -11.979 -13.276 1.00 93.75 97 ARG A O 1
ATOM 780 N N . ASP A 1 98 ? 5.051 -11.864 -11.068 1.00 93.88 98 ASP A N 1
ATOM 781 C CA . ASP A 1 98 ? 6.299 -12.445 -10.566 1.00 93.88 98 ASP A CA 1
ATOM 782 C C . ASP A 1 98 ? 6.022 -13.611 -9.595 1.00 93.88 98 ASP A C 1
ATOM 784 O O . ASP A 1 98 ? 4.908 -13.796 -9.084 1.00 93.88 98 ASP A O 1
ATOM 788 N N . SER A 1 99 ? 7.057 -14.411 -9.332 1.00 88.94 99 SER A N 1
ATOM 789 C CA . SER A 1 99 ? 6.997 -15.609 -8.481 1.00 88.94 99 SER A CA 1
ATOM 790 C C . SER A 1 99 ? 7.757 -15.486 -7.158 1.00 88.94 99 SER A C 1
ATOM 792 O O . SER A 1 99 ? 7.624 -16.366 -6.310 1.00 88.94 99 SER A O 1
ATOM 794 N N . TYR A 1 100 ? 8.530 -14.414 -6.955 1.00 89.00 100 TYR A N 1
ATOM 795 C CA . TYR A 1 100 ? 9.350 -14.223 -5.760 1.00 89.00 100 TYR A CA 1
ATOM 796 C C . TYR A 1 100 ? 9.314 -12.777 -5.259 1.00 89.00 100 TYR A C 1
ATOM 798 O O . TYR A 1 100 ? 9.210 -11.832 -6.040 1.00 89.00 100 TYR A O 1
ATOM 806 N N . LEU A 1 101 ? 9.418 -12.619 -3.937 1.00 90.56 101 LEU A N 1
ATOM 807 C CA . LEU A 1 101 ? 9.487 -11.316 -3.282 1.00 90.56 101 LEU A CA 1
ATOM 808 C C . LEU A 1 101 ? 10.935 -10.839 -3.168 1.00 90.56 101 LEU A C 1
ATOM 810 O O . LEU A 1 101 ? 11.799 -11.525 -2.620 1.00 90.56 101 LEU A O 1
ATOM 814 N N . GLU A 1 102 ? 11.190 -9.620 -3.623 1.00 89.88 102 GLU A N 1
ATOM 815 C CA . GLU A 1 102 ? 12.471 -8.948 -3.447 1.00 89.88 102 GLU A CA 1
ATOM 816 C C . GLU A 1 102 ? 12.516 -8.249 -2.090 1.00 89.88 102 GLU A C 1
ATOM 818 O O . GLU A 1 102 ? 11.587 -7.538 -1.698 1.00 89.88 102 GLU A O 1
ATOM 823 N N . LYS A 1 103 ? 13.619 -8.412 -1.354 1.00 85.62 103 LYS A N 1
ATOM 824 C CA . LYS A 1 103 ? 13.828 -7.651 -0.117 1.00 85.62 103 LYS A CA 1
ATOM 825 C C . LYS A 1 103 ? 14.014 -6.176 -0.455 1.00 85.62 103 LYS A C 1
ATOM 827 O O . LYS A 1 103 ? 14.829 -5.824 -1.306 1.00 85.62 103 LYS A O 1
ATOM 832 N N . GLY A 1 104 ? 13.285 -5.307 0.242 1.00 70.81 104 GLY A N 1
ATOM 833 C CA . GLY A 1 104 ? 13.457 -3.868 0.080 1.00 70.81 104 GLY A CA 1
ATOM 834 C C . GLY A 1 104 ? 14.860 -3.457 0.529 1.00 70.81 104 GLY A C 1
ATOM 835 O O . GLY A 1 104 ? 15.390 -4.006 1.499 1.00 70.81 104 GLY A O 1
ATOM 836 N N . ARG A 1 105 ? 15.473 -2.467 -0.135 1.00 63.97 105 ARG A N 1
ATOM 837 C CA . ARG A 1 105 ? 16.677 -1.794 0.387 1.00 63.97 105 ARG A CA 1
ATOM 838 C C . ARG A 1 105 ? 16.301 -0.973 1.621 1.00 63.97 105 ARG A C 1
ATOM 840 O O . ARG A 1 105 ? 16.210 0.250 1.571 1.00 63.97 105 ARG A O 1
ATOM 847 N N . ILE A 1 106 ? 16.086 -1.640 2.747 1.00 55.91 106 ILE A N 1
ATOM 848 C CA . ILE A 1 106 ? 15.947 -0.992 4.046 1.00 55.91 106 ILE A CA 1
ATOM 849 C C . ILE A 1 106 ? 17.369 -0.661 4.502 1.00 55.91 106 ILE A C 1
ATOM 851 O O . ILE A 1 106 ? 18.000 -1.428 5.225 1.00 55.91 106 ILE A O 1
ATOM 855 N N . LYS A 1 107 ? 17.925 0.466 4.038 1.00 42.28 107 LYS A N 1
ATOM 856 C CA . LYS A 1 107 ? 19.102 1.030 4.706 1.00 42.28 107 LYS A CA 1
ATOM 857 C C . LYS A 1 107 ? 18.643 1.444 6.102 1.00 42.28 107 LYS A C 1
ATOM 859 O O . LYS A 1 107 ? 17.820 2.342 6.252 1.00 42.28 107 LYS A O 1
ATOM 864 N N . GLY A 1 108 ? 19.103 0.694 7.099 1.00 39.69 108 GLY A N 1
ATOM 865 C CA . GLY A 1 108 ? 18.719 0.854 8.490 1.00 39.69 108 GLY A CA 1
ATOM 866 C C . GLY A 1 108 ? 18.893 2.288 8.975 1.00 39.69 108 GLY A C 1
ATOM 867 O O . GLY A 1 108 ? 20.001 2.806 8.996 1.00 39.69 108 GLY A O 1
ATOM 868 N N . ARG A 1 109 ? 17.775 2.906 9.349 1.00 35.50 109 ARG A N 1
ATOM 869 C CA . ARG A 1 109 ? 17.531 3.700 10.561 1.00 35.50 109 ARG A CA 1
ATOM 870 C C . ARG A 1 109 ? 16.096 4.188 10.421 1.00 35.50 109 ARG A C 1
ATOM 872 O O . ARG A 1 109 ? 15.766 4.864 9.451 1.00 35.50 109 ARG A O 1
ATOM 879 N N . VAL A 1 110 ? 15.228 3.841 11.368 1.00 43.66 110 VAL A N 1
ATOM 880 C CA . VAL A 1 110 ? 13.946 4.540 11.515 1.00 43.66 110 VAL A CA 1
ATOM 881 C C . VAL A 1 110 ? 14.285 5.928 12.058 1.00 43.66 110 VAL A C 1
ATOM 883 O O . VAL A 1 110 ? 14.177 6.182 13.251 1.00 43.66 110 VAL A O 1
ATOM 886 N N . SER A 1 111 ? 14.797 6.805 11.196 1.00 35.44 111 SER A N 1
ATOM 887 C CA . SER A 1 111 ? 14.807 8.231 11.476 1.00 35.44 111 SER A CA 1
ATOM 888 C C . SER A 1 111 ? 13.370 8.701 11.321 1.00 35.44 111 SER A C 1
ATOM 890 O O . SER A 1 111 ? 12.753 8.560 10.261 1.00 35.44 111 SER A O 1
ATOM 892 N N . ASN A 1 112 ? 12.812 9.209 12.415 1.00 41.81 112 ASN A N 1
ATOM 893 C CA . ASN A 1 112 ? 11.660 10.091 12.363 1.00 41.81 112 ASN A CA 1
ATOM 894 C C . ASN A 1 112 ? 12.131 11.377 11.671 1.00 41.81 112 ASN A C 1
ATOM 896 O O . ASN A 1 112 ? 12.572 12.324 12.309 1.00 41.81 112 ASN A O 1
ATOM 900 N N . SER A 1 113 ? 12.121 11.354 10.347 1.00 36.44 113 SER A N 1
ATOM 901 C CA . SER A 1 113 ? 12.271 12.533 9.516 1.00 36.44 113 SER A CA 1
ATOM 902 C C . SER A 1 113 ? 11.297 12.412 8.353 1.00 36.44 113 SER A C 1
ATOM 904 O O . SER A 1 113 ? 11.164 11.373 7.688 1.00 36.44 113 SER A O 1
ATOM 906 N N . ASP A 1 114 ? 10.527 13.476 8.204 1.00 48.44 114 ASP A N 1
ATOM 907 C CA . ASP A 1 114 ? 9.616 13.744 7.111 1.00 48.44 114 ASP A CA 1
ATOM 908 C C . ASP A 1 114 ? 10.378 13.819 5.785 1.00 48.44 114 ASP A C 1
ATOM 910 O O . ASP A 1 114 ? 10.752 14.891 5.326 1.00 48.44 114 ASP A O 1
ATOM 914 N N . ASP A 1 115 ? 10.603 12.675 5.140 1.00 38.00 115 ASP A N 1
ATOM 915 C CA . ASP A 1 115 ? 11.045 12.661 3.746 1.00 38.00 115 ASP A CA 1
ATOM 916 C C . ASP A 1 115 ? 9.842 12.814 2.811 1.00 38.00 115 ASP A C 1
ATOM 918 O O . ASP A 1 115 ? 9.164 11.863 2.408 1.00 38.00 115 ASP A O 1
ATOM 922 N N . VAL A 1 116 ? 9.581 14.091 2.548 1.00 41.56 116 VAL A N 1
ATOM 923 C CA . VAL A 1 116 ? 9.082 14.672 1.304 1.00 41.56 116 VAL A CA 1
ATOM 924 C C . VAL A 1 116 ? 9.661 13.971 0.065 1.00 41.56 116 VAL A C 1
ATOM 926 O O . VAL A 1 116 ? 10.846 14.081 -0.233 1.00 41.56 116 VAL A O 1
ATOM 929 N N . ASP A 1 117 ? 8.808 13.301 -0.712 1.00 35.78 117 ASP A N 1
ATOM 930 C CA . ASP A 1 117 ? 9.112 12.978 -2.113 1.00 35.78 117 ASP A CA 1
ATOM 931 C C . ASP A 1 117 ? 8.714 14.198 -2.954 1.00 35.78 117 ASP A C 1
ATOM 933 O O . ASP A 1 117 ? 7.610 14.287 -3.495 1.00 35.78 117 ASP A O 1
ATOM 937 N N . ALA A 1 118 ? 9.587 15.206 -2.940 1.00 41.06 118 ALA A N 1
ATOM 938 C CA . ALA A 1 118 ? 9.538 16.328 -3.862 1.00 41.06 118 ALA A CA 1
ATOM 939 C C . ALA A 1 118 ? 10.355 15.961 -5.114 1.00 41.06 118 ALA A C 1
ATOM 941 O O . ALA A 1 118 ? 11.537 15.622 -4.979 1.00 41.06 118 ALA A O 1
ATOM 942 N N . PRO A 1 119 ? 9.805 16.059 -6.338 1.00 38.91 119 PRO A N 1
ATOM 943 C CA . PRO A 1 119 ? 10.647 16.118 -7.520 1.00 38.91 119 PRO A CA 1
ATOM 944 C C . PRO A 1 119 ? 11.490 17.396 -7.430 1.00 38.91 119 PRO A C 1
ATOM 946 O O . PRO A 1 119 ? 10.966 18.508 -7.460 1.00 38.91 119 PRO A O 1
ATOM 949 N N . ARG A 1 120 ? 12.811 17.240 -7.287 1.00 39.31 120 ARG A N 1
ATOM 950 C CA . ARG A 1 120 ? 13.756 18.348 -7.441 1.00 39.31 120 ARG A CA 1
ATOM 951 C C . ARG A 1 120 ? 13.748 18.784 -8.903 1.00 39.31 120 ARG A C 1
ATOM 953 O O . ARG A 1 120 ? 14.462 18.213 -9.719 1.00 39.31 120 ARG A O 1
ATOM 960 N N . SER A 1 121 ? 12.968 19.815 -9.197 1.00 40.03 121 SER A N 1
ATOM 961 C CA . SER A 1 121 ? 13.369 20.823 -10.168 1.00 40.03 121 SER A CA 1
ATOM 962 C C . SER A 1 121 ? 13.599 22.104 -9.380 1.00 40.03 121 SER A C 1
ATOM 964 O O . SER A 1 121 ? 12.728 22.558 -8.639 1.00 40.03 121 SER A O 1
ATOM 966 N N . ALA A 1 122 ? 14.831 22.595 -9.420 1.00 45.47 122 ALA A N 1
ATOM 967 C CA . ALA A 1 122 ? 15.273 23.734 -8.643 1.00 45.47 122 ALA A CA 1
ATOM 968 C C . ALA A 1 122 ? 14.543 25.000 -9.103 1.00 45.47 122 ALA A C 1
ATOM 970 O O . ALA A 1 122 ? 14.869 25.544 -10.148 1.00 45.47 122 ALA A O 1
ATOM 971 N N . THR A 1 123 ? 13.572 25.470 -8.322 1.00 39.50 123 THR A N 1
ATOM 972 C CA . THR A 1 123 ? 13.421 26.883 -7.947 1.00 39.50 123 THR A CA 1
ATOM 973 C C . THR A 1 123 ? 12.558 26.929 -6.686 1.00 39.50 123 THR A C 1
ATOM 975 O O . THR A 1 123 ? 11.480 26.346 -6.620 1.00 39.50 123 THR A O 1
ATOM 978 N N . GLU A 1 124 ? 13.089 27.558 -5.651 1.00 51.84 124 GLU A N 1
ATOM 979 C CA . GLU A 1 124 ? 12.536 27.639 -4.306 1.00 51.84 124 GLU A CA 1
ATOM 980 C C . GLU A 1 124 ? 11.154 28.307 -4.281 1.00 51.84 124 GLU A C 1
ATOM 982 O O . GLU A 1 124 ? 10.959 29.374 -4.868 1.00 51.84 124 GLU A O 1
ATOM 987 N N . ARG A 1 125 ? 10.211 27.723 -3.530 1.00 40.09 125 ARG A N 1
ATOM 988 C CA . ARG A 1 125 ? 9.269 28.486 -2.698 1.00 40.09 125 ARG A CA 1
ATOM 989 C C . ARG A 1 125 ? 8.569 27.572 -1.695 1.00 40.09 125 ARG A C 1
ATOM 991 O O . ARG A 1 125 ? 7.958 26.568 -2.045 1.00 40.09 125 ARG A O 1
ATOM 998 N N . ALA A 1 126 ? 8.736 27.919 -0.425 1.00 49.44 126 ALA A N 1
ATOM 999 C CA . ALA A 1 126 ? 8.185 27.225 0.721 1.00 49.44 126 ALA A CA 1
ATOM 1000 C C . ALA A 1 126 ? 6.654 27.337 0.760 1.00 49.44 126 ALA A C 1
ATOM 1002 O O . ALA A 1 126 ? 6.120 28.439 0.832 1.00 49.44 126 ALA A O 1
ATOM 1003 N N . THR A 1 127 ? 5.960 26.203 0.814 1.00 39.41 127 THR A N 1
ATOM 1004 C CA . THR A 1 127 ? 4.552 26.126 1.229 1.00 39.41 127 THR A CA 1
ATOM 1005 C C . THR A 1 127 ? 4.393 25.021 2.270 1.00 39.41 127 THR A C 1
ATOM 1007 O O . THR A 1 127 ? 4.004 23.886 2.002 1.00 39.41 127 THR A O 1
ATOM 1010 N N . GLY A 1 128 ? 4.746 25.362 3.510 1.00 37.12 128 GLY A N 1
ATOM 1011 C CA . GLY A 1 128 ? 4.375 24.588 4.688 1.00 37.12 128 GLY A CA 1
ATOM 1012 C C . GLY A 1 128 ? 2.938 24.913 5.079 1.00 37.12 128 GLY A C 1
ATOM 1013 O O . GLY A 1 128 ? 2.661 25.993 5.590 1.00 37.12 128 GLY A O 1
ATOM 1014 N N . SER A 1 129 ? 2.023 23.977 4.847 1.00 38.09 129 SER A N 1
ATOM 1015 C CA . SER A 1 129 ? 0.644 24.055 5.332 1.00 38.09 129 SER A CA 1
ATOM 1016 C C . SER A 1 129 ? 0.613 23.702 6.829 1.00 38.09 129 SER A C 1
ATOM 1018 O O . SER A 1 129 ? 0.976 22.589 7.217 1.00 38.09 129 SER A O 1
ATOM 1020 N N . ARG A 1 130 ? 0.235 24.666 7.682 1.00 44.72 130 ARG A N 1
ATOM 1021 C CA . ARG A 1 130 ? -0.019 24.468 9.123 1.00 44.72 130 ARG A CA 1
ATOM 1022 C C . ARG A 1 130 ? -1.466 23.987 9.340 1.00 44.72 130 ARG A C 1
ATOM 1024 O O . ARG A 1 130 ? -2.342 24.363 8.566 1.00 44.72 130 ARG A O 1
ATOM 1031 N N . PRO A 1 131 ? -1.755 23.194 10.388 1.00 41.38 131 PRO A N 1
ATOM 1032 C CA . PRO A 1 131 ? -3.102 22.724 10.679 1.00 41.38 131 PRO A CA 1
ATOM 1033 C C . PRO A 1 131 ? -3.854 23.774 11.504 1.00 41.38 131 PRO A C 1
ATOM 1035 O O . PRO A 1 131 ? -3.888 23.717 12.726 1.00 41.38 131 PRO A O 1
ATOM 1038 N N . ASN A 1 132 ? -4.426 24.754 10.825 1.00 41.09 132 ASN A N 1
ATOM 1039 C CA . ASN A 1 132 ? -5.618 25.484 11.249 1.00 41.09 132 ASN A CA 1
ATOM 1040 C C . ASN A 1 132 ? -6.157 26.137 9.982 1.00 41.09 132 ASN A C 1
ATOM 1042 O O . ASN A 1 132 ? -5.359 26.609 9.185 1.00 41.09 132 ASN A O 1
ATOM 1046 N N . GLY A 1 133 ? -7.469 26.086 9.758 1.00 44.34 133 GLY A N 1
ATOM 1047 C CA . GLY A 1 133 ? -8.148 26.441 8.503 1.00 44.34 133 GLY A CA 1
ATOM 1048 C C . GLY A 1 133 ? -8.043 27.898 8.029 1.00 44.34 133 GLY A C 1
ATOM 1049 O O . GLY A 1 133 ? -9.014 28.421 7.496 1.00 44.34 133 GLY A O 1
ATOM 1050 N N . GLU A 1 134 ? -6.898 28.553 8.185 1.00 43.09 134 GLU A N 1
ATOM 1051 C CA . GLU A 1 134 ? -6.535 29.752 7.446 1.00 43.09 134 GLU A CA 1
ATOM 1052 C C . GLU A 1 134 ? -6.003 29.347 6.072 1.00 43.09 134 GLU A C 1
ATOM 1054 O O . GLU A 1 134 ? -4.929 28.757 5.928 1.00 43.09 134 GLU A O 1
ATOM 1059 N N . PHE A 1 135 ? -6.769 29.679 5.037 1.00 47.47 135 PHE A N 1
ATOM 1060 C CA . PHE A 1 135 ? -6.271 29.693 3.671 1.00 47.47 135 PHE A CA 1
ATOM 1061 C C . PHE A 1 135 ? -5.217 30.797 3.551 1.00 47.47 135 PHE A C 1
ATOM 1063 O O . PHE A 1 135 ? -5.525 31.926 3.182 1.00 47.47 135 PHE A O 1
ATOM 1070 N N . VAL A 1 136 ? -3.961 30.480 3.865 1.00 52.97 13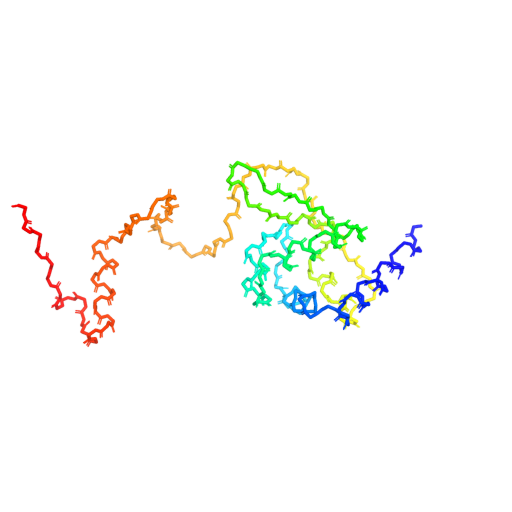6 VAL A N 1
ATOM 1071 C CA . VAL A 1 136 ? -2.832 31.344 3.514 1.00 52.97 136 VAL A CA 1
ATOM 1072 C C . VAL A 1 136 ? -2.532 31.111 2.037 1.00 52.97 136 VAL A C 1
ATOM 1074 O O . VAL A 1 136 ? -1.630 30.359 1.682 1.00 52.97 136 VAL A O 1
ATOM 1077 N N . LEU A 1 137 ? -3.349 31.705 1.169 1.00 63.75 137 LEU A N 1
ATOM 1078 C CA . LEU A 1 137 ? -2.958 31.918 -0.218 1.00 63.75 137 LEU A CA 1
ATOM 1079 C C . LEU A 1 137 ? -2.093 33.171 -0.244 1.00 63.75 137 LEU A C 1
ATOM 1081 O O . LEU A 1 137 ? -2.482 34.222 0.270 1.00 63.75 137 LEU A O 1
ATOM 1085 N N . SER A 1 138 ? -0.911 33.070 -0.837 1.00 76.81 138 SER A N 1
ATOM 1086 C CA . SER A 1 138 ? -0.144 34.264 -1.167 1.00 76.81 138 SER A CA 1
ATOM 1087 C C . SER A 1 138 ? -0.952 35.143 -2.129 1.00 76.81 138 SER A C 1
ATOM 1089 O O . SER A 1 138 ? -1.772 34.654 -2.909 1.00 76.81 138 SER A O 1
ATOM 1091 N N . LEU A 1 139 ? -0.703 36.456 -2.119 1.00 73.06 139 LEU A N 1
ATOM 1092 C CA . LEU A 1 139 ? -1.370 37.379 -3.045 1.00 73.06 139 LEU A CA 1
ATOM 1093 C C . LEU A 1 139 ? -1.179 36.949 -4.514 1.00 73.06 139 LEU A C 1
ATOM 1095 O O . LEU A 1 139 ? -2.078 37.130 -5.330 1.00 73.06 139 LEU A O 1
ATOM 1099 N N . GLY A 1 140 ? -0.033 36.338 -4.835 1.00 74.81 140 GLY A N 1
ATOM 1100 C CA . GLY A 1 140 ? 0.244 35.759 -6.151 1.00 74.81 140 GLY A CA 1
ATOM 1101 C C . GLY A 1 140 ? -0.681 34.590 -6.490 1.00 74.81 140 GLY A C 1
ATOM 1102 O O . GLY A 1 140 ? -1.317 34.607 -7.539 1.00 74.81 140 GLY A O 1
ATOM 1103 N N . GLU A 1 141 ? -0.836 33.628 -5.579 1.00 76.25 141 GLU A N 1
ATOM 1104 C CA . GLU A 1 141 ? -1.745 32.486 -5.766 1.00 76.25 141 GLU A CA 1
ATOM 1105 C C . GLU A 1 141 ? -3.212 32.926 -5.849 1.00 76.25 141 GLU A C 1
ATOM 1107 O O . GLU A 1 141 ? -3.980 32.379 -6.642 1.00 76.25 141 GLU A O 1
ATOM 1112 N N . ALA A 1 142 ? -3.602 33.951 -5.085 1.00 80.69 142 ALA A N 1
ATOM 1113 C CA . ALA A 1 142 ? -4.933 34.541 -5.180 1.00 80.69 142 ALA A CA 1
ATOM 1114 C C . ALA A 1 142 ? -5.169 35.177 -6.561 1.00 80.69 142 ALA A C 1
ATOM 1116 O O . ALA A 1 142 ? -6.201 34.924 -7.186 1.00 80.69 142 ALA A O 1
ATOM 1117 N N . LYS A 1 143 ? -4.200 35.946 -7.082 1.00 85.94 143 LYS A N 1
ATOM 1118 C CA . LYS A 1 143 ? -4.293 36.526 -8.430 1.00 85.94 143 LYS A CA 1
ATOM 1119 C C . LYS A 1 143 ? -4.329 35.458 -9.518 1.00 85.94 143 LYS A C 1
ATOM 1121 O O . LYS A 1 143 ? -5.139 35.568 -10.431 1.00 85.94 143 LYS A O 1
ATOM 1126 N N . GLU A 1 144 ? -3.506 34.417 -9.419 1.00 81.31 144 GLU A N 1
ATOM 1127 C CA . GLU A 1 144 ? -3.516 33.305 -10.377 1.00 81.31 144 GLU A CA 1
ATOM 1128 C C . GLU A 1 144 ? -4.839 32.532 -10.359 1.00 81.31 144 GLU A C 1
ATOM 1130 O O . GLU A 1 144 ? -5.356 32.166 -11.416 1.00 81.31 144 GLU A O 1
ATOM 1135 N N . GLY A 1 145 ? -5.418 32.312 -9.176 1.00 83.75 145 GLY A N 1
ATOM 1136 C CA . GLY A 1 145 ? -6.727 31.676 -9.038 1.00 83.75 145 GLY A CA 1
ATOM 1137 C C . GLY A 1 145 ? -7.844 32.483 -9.703 1.00 83.75 145 GLY A C 1
ATOM 1138 O O . GLY A 1 145 ? -8.685 31.916 -10.402 1.00 83.75 145 GLY A O 1
ATOM 1139 N N . ILE A 1 146 ? -7.832 33.808 -9.535 1.00 84.50 146 ILE A N 1
ATOM 1140 C CA . ILE A 1 146 ? -8.796 34.714 -10.174 1.00 84.50 146 ILE A CA 1
ATOM 1141 C C . ILE A 1 146 ? -8.561 34.754 -11.692 1.00 84.50 146 ILE A C 1
ATOM 1143 O O . ILE A 1 146 ? -9.508 34.566 -12.451 1.00 84.50 146 ILE A O 1
ATOM 1147 N N . ALA A 1 147 ? -7.311 34.892 -12.141 1.00 87.06 147 ALA A N 1
ATOM 1148 C CA . ALA A 1 147 ? -6.934 34.907 -13.557 1.00 87.06 147 ALA A CA 1
ATOM 1149 C C . ALA A 1 147 ? -7.464 33.688 -14.315 1.00 87.06 147 ALA A C 1
ATOM 1151 O O . ALA A 1 147 ? -8.128 33.834 -15.337 1.00 87.06 147 ALA A O 1
ATOM 1152 N N . ARG A 1 148 ? -7.254 32.482 -13.771 1.00 81.50 148 ARG A N 1
ATOM 1153 C CA . ARG A 1 148 ? -7.748 31.239 -14.386 1.00 81.50 148 ARG A CA 1
ATOM 1154 C C . ARG A 1 148 ? -9.266 31.146 -14.411 1.00 81.50 148 ARG A C 1
ATOM 1156 O O . ARG A 1 148 ? -9.821 30.567 -15.335 1.00 81.50 148 ARG A O 1
ATOM 1163 N N . LYS A 1 149 ? -9.943 31.663 -13.384 1.00 87.88 149 LYS A N 1
ATOM 1164 C CA . LYS A 1 149 ? -11.404 31.580 -13.291 1.00 87.88 149 LYS A CA 1
ATOM 1165 C C . LYS A 1 149 ? -12.103 32.517 -14.275 1.00 87.88 149 LYS A C 1
ATOM 1167 O O . LYS A 1 149 ? -13.189 32.190 -14.739 1.00 87.88 149 LYS A O 1
ATOM 1172 N N . PHE A 1 150 ? -11.494 33.662 -14.560 1.00 83.81 150 PHE A N 1
ATOM 1173 C CA . PHE A 1 150 ? -12.056 34.689 -15.436 1.00 83.81 150 PHE A CA 1
ATOM 1174 C C . PHE A 1 150 ? -11.400 34.738 -16.824 1.00 83.81 150 PHE A C 1
ATOM 1176 O O . PHE A 1 150 ? -11.777 35.587 -17.620 1.00 83.81 150 PHE A O 1
ATOM 1183 N N . ASP A 1 151 ? -10.461 33.829 -17.108 1.00 86.62 151 ASP A N 1
ATOM 1184 C CA . ASP A 1 151 ? -9.701 33.735 -18.364 1.00 86.62 151 ASP A CA 1
ATOM 1185 C C . ASP A 1 151 ? -9.035 35.061 -18.777 1.00 86.62 151 ASP A C 1
ATOM 1187 O O . ASP A 1 151 ? -9.064 35.493 -19.926 1.00 86.62 151 ASP A O 1
ATOM 1191 N N . ILE A 1 152 ? -8.441 35.740 -17.793 1.00 88.94 152 ILE A N 1
ATOM 1192 C CA . ILE A 1 152 ? -7.737 37.014 -17.973 1.00 88.94 152 ILE A CA 1
ATOM 1193 C C . ILE A 1 152 ? -6.282 36.890 -17.516 1.00 88.94 152 ILE A C 1
ATOM 1195 O O . ILE A 1 152 ? -5.986 36.127 -16.592 1.00 88.94 152 ILE A O 1
ATOM 1199 N N . PRO A 1 153 ? -5.342 37.642 -18.116 1.00 80.19 153 PRO A N 1
ATOM 1200 C CA . PRO A 1 153 ? -3.952 37.606 -17.686 1.00 80.19 153 PRO A CA 1
ATOM 1201 C C . PRO A 1 153 ? -3.799 38.189 -16.275 1.00 80.19 153 PRO A C 1
ATOM 1203 O O . PRO A 1 153 ? -4.461 39.154 -15.903 1.00 80.19 153 PRO A O 1
ATOM 1206 N N . VAL A 1 154 ? -2.861 37.643 -15.494 1.00 79.06 154 VAL A N 1
ATOM 1207 C CA . VAL A 1 154 ? -2.581 38.073 -14.107 1.00 79.06 154 VAL A CA 1
ATOM 1208 C C . VAL A 1 154 ? -2.225 39.565 -14.015 1.00 79.06 154 VAL A C 1
ATOM 1210 O O . VAL A 1 154 ? -2.522 40.213 -13.011 1.00 79.06 154 VAL A O 1
ATOM 1213 N N . SER A 1 155 ? -1.624 40.127 -15.068 1.00 86.06 155 SER A N 1
ATOM 1214 C CA . SER A 1 155 ? -1.301 41.556 -15.176 1.00 86.06 155 SER A CA 1
ATOM 1215 C C . SER A 1 155 ? -2.532 42.465 -15.239 1.00 86.06 155 SER A C 1
ATOM 1217 O O . SER A 1 155 ? -2.416 43.639 -14.907 1.00 86.06 155 SER A O 1
ATOM 1219 N N . ALA A 1 156 ? -3.701 41.938 -15.614 1.00 86.75 156 ALA A N 1
ATOM 1220 C CA . ALA A 1 156 ? -4.961 42.676 -15.657 1.00 86.75 156 ALA A CA 1
ATOM 1221 C C . ALA A 1 156 ? -5.703 42.696 -14.304 1.00 86.75 156 ALA A C 1
ATOM 1223 O O . ALA A 1 156 ? -6.820 43.200 -14.229 1.00 86.75 156 ALA A O 1
ATOM 1224 N N . ILE A 1 157 ? -5.111 42.137 -13.237 1.00 85.44 157 ILE A N 1
ATOM 1225 C CA . ILE A 1 157 ? -5.749 42.005 -11.921 1.00 85.44 157 ILE A CA 1
ATOM 1226 C C . ILE A 1 157 ? -5.063 42.906 -10.892 1.00 85.44 157 ILE A C 1
ATOM 1228 O O . ILE A 1 157 ? -3.907 42.689 -10.505 1.00 85.44 157 ILE A O 1
ATOM 1232 N N . GLU A 1 158 ? -5.825 43.856 -10.359 1.00 87.56 158 GLU A N 1
ATOM 1233 C CA . GLU A 1 158 ? -5.457 44.692 -9.217 1.00 87.56 158 GLU A CA 1
ATOM 1234 C C . GLU A 1 158 ? -6.247 44.262 -7.970 1.00 87.56 158 GLU A C 1
ATOM 1236 O O . GLU A 1 158 ? -7.448 44.013 -8.038 1.00 87.56 158 GLU A O 1
ATOM 1241 N N . ILE A 1 159 ? -5.566 44.124 -6.827 1.00 84.44 159 ILE A N 1
ATOM 1242 C CA . ILE A 1 159 ? -6.189 43.778 -5.540 1.00 84.44 159 ILE A CA 1
ATOM 1243 C C . ILE A 1 159 ? -5.871 44.910 -4.567 1.00 84.44 159 ILE A C 1
ATOM 1245 O O . ILE A 1 159 ? -4.706 45.115 -4.229 1.00 84.44 159 ILE A O 1
ATOM 1249 N N . THR A 1 160 ? -6.898 45.618 -4.103 1.00 85.44 160 THR A N 1
ATOM 1250 C CA . THR A 1 160 ? -6.775 46.692 -3.108 1.00 85.44 160 THR A CA 1
ATOM 1251 C C . THR A 1 160 ? -7.319 46.216 -1.765 1.00 85.44 160 THR A C 1
ATOM 1253 O O . THR A 1 160 ? -8.474 45.800 -1.677 1.00 85.44 160 THR A O 1
ATOM 1256 N N . ILE A 1 161 ? -6.509 46.306 -0.709 1.00 83.69 161 ILE A N 1
ATOM 1257 C CA . ILE A 1 161 ? -6.940 46.029 0.666 1.00 83.69 161 ILE A CA 1
ATOM 1258 C C . ILE A 1 161 ? -7.243 47.371 1.327 1.00 83.69 161 ILE A C 1
ATOM 1260 O O . ILE A 1 161 ? -6.351 48.205 1.468 1.00 83.69 161 ILE A O 1
ATOM 1264 N N . LYS A 1 162 ? -8.502 47.588 1.706 1.00 78.12 162 LYS A N 1
ATOM 1265 C CA . LYS A 1 162 ? -8.888 48.717 2.557 1.00 78.12 162 LYS A CA 1
ATOM 1266 C C . LYS A 1 162 ? -8.879 48.232 4.003 1.00 78.12 162 LYS A C 1
ATOM 1268 O O . LYS A 1 162 ? -9.475 47.193 4.283 1.00 78.12 162 LYS A O 1
ATOM 1273 N N . ILE A 1 163 ? -8.165 48.952 4.862 1.00 66.12 163 ILE A N 1
ATOM 1274 C CA . ILE A 1 163 ? -8.075 48.704 6.307 1.00 66.12 163 ILE A CA 1
ATOM 1275 C C . ILE A 1 163 ? -8.966 49.720 7.011 1.00 66.12 163 ILE A C 1
ATOM 1277 O O . ILE A 1 163 ? -8.946 50.891 6.565 1.00 66.12 163 ILE A O 1
#

Sequence (163 aa):
MREKDGNLVSELRALSRDDDVARQLFEWAANRERDGAKTLIYKVCAVCRCQKRDAEKLFKVLHQLGVGKHIAGRRGEKSRIVWNYSLKSIGRVALGRDSYLEKGRIKGRVSNSDDVDAPRSATERATGSRPNGEFVLSLGEAKEGIARKFDIPVSAIEITIKI

pLDDT: mean 80.11, std 20.23, range [35.44, 97.5]

Secondary structure (DSSP, 8-state):
-HHHHHHHHHHHHHHHHH-HHHHHHHHHHHT-SS--SEEEHHHHHHHTT--HHHHHHHHHHHHHTTSEEEE---TTPPPEEEESB-HHHHHHHHTTS-SSPPBP---S-------------S--------SSS-----HHHHHHHHHHHHT--GGG-------

Foldseek 3Di:
DPPLFQVLLVVLQVCLVPPQLSVQLLVVLQPDPDFDQKDFLVVSCVRSVDDSVSSVVVLVSCVVSVQWPWDPDDPPRTTMTGGQFGSNQSSCSNNVVDVGTHGDPCPDDPPPDPDDPDPDDDDDDDDDDDPDPDPPDPPQNVLVVVCVVVVHDSVVDDDDDDD